Protein AF-A0A4S2UPD7-F1 (afdb_monomer_lite)

Radius of gyration: 13.88 Å; chains: 1; bounding box: 38×22×34 Å

Foldseek 3Di:
DFLVVLVVQLVVLCVVQPPLVPGDPVSVVSNVVSVVQNVVCVVPPDDDDLVPDPVSVVVVVVVVVVVVD

Secondary structure (DSSP, 8-state):
--HHHHHHHHHHHHHHHSSTTTS-HHHHHHHHHHHHHHHHHHHH-S---TTT-HHHHHHHHHHHHHH--

Sequence (69 aa):
MTHHQTADALEAAEESAGDLDAADTRTRAEVAEWRRITDLLFDHGGPYAPETDAYVQGQLTARKNRRTA

pLDDT: mean 93.77, std 5.49, range [66.06, 98.31]

Structure (mmCIF, N/CA/C/O backbone):
data_AF-A0A4S2UPD7-F1
#
_entry.id   AF-A0A4S2UPD7-F1
#
loop_
_atom_site.group_PDB
_atom_site.id
_atom_site.type_symbol
_atom_site.label_atom_id
_atom_site.label_alt_id
_atom_site.label_comp_id
_atom_site.label_asym_id
_atom_site.label_entity_id
_atom_site.label_seq_id
_atom_site.pdbx_PDB_ins_code
_atom_site.Cartn_x
_atom_site.Cartn_y
_atom_site.Cartn_z
_atom_site.occupancy
_atom_site.B_iso_or_equiv
_atom_site.auth_seq_id
_atom_site.auth_comp_id
_atom_site.auth_asym_id
_atom_site.auth_atom_id
_atom_site.pdbx_PDB_model_num
ATOM 1 N N . MET A 1 1 ? 4.223 5.291 -11.200 1.00 92.12 1 MET A N 1
ATOM 2 C CA . MET A 1 1 ? 5.347 4.929 -10.303 1.00 92.12 1 MET A CA 1
ATOM 3 C C . MET A 1 1 ? 5.846 3.540 -10.668 1.00 92.12 1 MET A C 1
ATOM 5 O O . MET A 1 1 ? 5.029 2.702 -11.008 1.00 92.12 1 MET A O 1
ATOM 9 N N . THR A 1 2 ? 7.151 3.292 -10.677 1.00 93.38 2 THR A N 1
ATOM 10 C CA . THR A 1 2 ? 7.732 1.953 -10.923 1.00 93.38 2 THR A CA 1
ATOM 11 C C . THR A 1 2 ? 7.761 1.111 -9.645 1.00 93.38 2 THR A C 1
ATOM 13 O O . THR A 1 2 ? 7.724 1.697 -8.568 1.00 93.38 2 THR A O 1
ATOM 16 N N . HIS A 1 3 ? 7.979 -0.204 -9.753 1.00 92.31 3 HIS A N 1
ATOM 17 C CA . HIS A 1 3 ? 8.179 -1.091 -8.595 1.00 92.31 3 HIS A CA 1
ATOM 18 C C . HIS A 1 3 ? 9.261 -0.590 -7.620 1.00 92.31 3 HIS A C 1
ATOM 20 O O . HIS A 1 3 ? 9.063 -0.621 -6.414 1.00 92.31 3 HIS A O 1
ATOM 26 N N . HIS A 1 4 ? 10.401 -0.096 -8.118 1.00 93.75 4 HIS A N 1
ATOM 27 C CA . HIS A 1 4 ? 11.468 0.419 -7.247 1.00 93.75 4 HIS A CA 1
ATOM 28 C C . HIS A 1 4 ? 10.995 1.629 -6.434 1.00 93.75 4 HIS A C 1
ATOM 30 O O . HIS A 1 4 ? 11.116 1.650 -5.221 1.00 93.75 4 HIS A O 1
ATOM 36 N N . GLN A 1 5 ? 10.362 2.598 -7.096 1.00 95.00 5 GLN A N 1
ATOM 37 C CA . GLN A 1 5 ? 9.803 3.781 -6.433 1.00 95.00 5 GLN A CA 1
ATOM 38 C C . GLN A 1 5 ? 8.751 3.437 -5.368 1.00 95.00 5 GLN A C 1
ATOM 40 O O . GLN A 1 5 ? 8.645 4.147 -4.375 1.00 95.00 5 GLN A O 1
ATOM 45 N N . THR A 1 6 ? 7.942 2.393 -5.577 1.00 95.31 6 THR A N 1
ATOM 46 C CA . THR A 1 6 ? 6.947 1.970 -4.580 1.00 95.31 6 THR A CA 1
ATOM 47 C C . THR A 1 6 ? 7.584 1.190 -3.436 1.00 95.31 6 THR A C 1
ATOM 49 O O . THR A 1 6 ? 7.147 1.354 -2.304 1.00 95.31 6 THR A O 1
ATOM 52 N N . ALA A 1 7 ? 8.636 0.412 -3.708 1.00 95.69 7 ALA A N 1
ATOM 53 C CA . ALA A 1 7 ? 9.429 -0.253 -2.678 1.00 95.69 7 ALA A CA 1
ATOM 54 C C . ALA A 1 7 ? 10.156 0.764 -1.778 1.00 95.69 7 ALA A C 1
ATOM 56 O O . ALA A 1 7 ? 10.057 0.656 -0.562 1.00 95.69 7 ALA A O 1
ATOM 57 N N . ASP A 1 8 ? 10.776 1.800 -2.356 1.00 97.75 8 ASP A N 1
ATOM 58 C CA . ASP A 1 8 ? 11.420 2.878 -1.587 1.00 97.75 8 ASP A CA 1
ATOM 59 C C . ASP A 1 8 ? 10.403 3.624 -0.704 1.00 97.75 8 ASP A C 1
ATOM 61 O O . ASP A 1 8 ? 10.676 3.975 0.443 1.00 97.75 8 ASP A O 1
ATOM 65 N N . ALA A 1 9 ? 9.199 3.873 -1.234 1.00 97.50 9 ALA A N 1
ATOM 66 C CA . ALA A 1 9 ? 8.126 4.517 -0.481 1.00 97.50 9 ALA A CA 1
ATOM 67 C C . ALA A 1 9 ? 7.599 3.626 0.655 1.00 97.50 9 ALA A C 1
ATOM 69 O O . ALA A 1 9 ? 7.279 4.136 1.729 1.00 97.50 9 ALA A O 1
ATOM 70 N N . LEU A 1 10 ? 7.525 2.310 0.431 1.00 97.88 10 LEU A N 1
ATOM 71 C CA . LEU A 1 10 ? 7.171 1.342 1.462 1.00 97.88 10 LEU A CA 1
ATOM 72 C C . LEU A 1 10 ? 8.220 1.317 2.579 1.00 97.88 10 LEU A C 1
ATOM 74 O O . LEU A 1 10 ? 7.845 1.439 3.741 1.00 97.88 10 LEU A O 1
ATOM 78 N N . GLU A 1 11 ? 9.505 1.224 2.237 1.00 98.25 11 GLU A N 1
ATOM 79 C CA . GLU A 1 11 ? 10.606 1.247 3.208 1.00 98.25 11 GLU A CA 1
ATOM 80 C C . GLU A 1 11 ? 10.552 2.521 4.063 1.00 98.25 11 GLU A C 1
ATOM 82 O O . GLU A 1 11 ? 10.510 2.444 5.289 1.00 98.25 11 GLU A O 1
ATOM 87 N N . ALA A 1 12 ? 10.415 3.692 3.435 1.00 98.19 12 ALA A N 1
ATOM 88 C CA . ALA A 1 12 ? 10.300 4.960 4.153 1.00 98.19 12 ALA A CA 1
ATOM 89 C C . ALA A 1 12 ? 9.069 5.021 5.081 1.00 98.19 12 ALA A C 1
ATOM 91 O O . ALA A 1 12 ? 9.134 5.590 6.175 1.00 98.19 12 ALA A O 1
ATOM 92 N N . ALA A 1 13 ? 7.937 4.445 4.665 1.00 97.81 13 ALA A N 1
ATOM 93 C CA . ALA A 1 13 ? 6.731 4.387 5.487 1.00 97.81 13 ALA A CA 1
ATOM 94 C C . ALA A 1 13 ? 6.901 3.442 6.689 1.00 97.81 13 ALA A C 1
ATOM 96 O O . ALA A 1 13 ? 6.450 3.766 7.788 1.00 97.81 13 ALA A O 1
ATOM 97 N N . GLU A 1 14 ? 7.563 2.298 6.504 1.00 98.19 14 GLU A N 1
ATOM 98 C CA . GLU A 1 14 ? 7.875 1.348 7.577 1.00 98.19 14 GLU A CA 1
ATOM 99 C C . GLU A 1 14 ? 8.876 1.938 8.579 1.00 98.19 14 GLU A C 1
ATOM 101 O O . GLU A 1 14 ? 8.642 1.871 9.787 1.00 98.19 14 GLU A O 1
ATOM 106 N N . GLU A 1 15 ? 9.927 2.608 8.101 1.00 97.94 15 GLU A N 1
ATOM 107 C CA . GLU A 1 15 ? 10.879 3.329 8.952 1.00 97.94 15 GLU A CA 1
ATOM 108 C C . GLU A 1 15 ? 10.199 4.442 9.754 1.00 97.94 15 GLU A C 1
ATOM 110 O O . GLU A 1 15 ? 10.426 4.576 10.958 1.00 97.94 15 GLU A O 1
ATOM 115 N N . SER A 1 16 ? 9.327 5.223 9.108 1.00 96.06 16 SER A N 1
ATOM 116 C CA . SER A 1 16 ? 8.574 6.279 9.785 1.00 96.06 16 SER A CA 1
ATOM 117 C C . SER A 1 16 ? 7.577 5.728 10.805 1.00 96.06 16 SER A C 1
ATOM 119 O O . SER A 1 16 ? 7.275 6.421 11.779 1.00 96.06 16 SER A O 1
ATOM 121 N N . ALA A 1 17 ? 7.028 4.532 10.581 1.00 97.06 17 ALA A N 1
ATOM 122 C CA . ALA A 1 17 ? 6.122 3.889 11.524 1.00 97.06 17 ALA A CA 1
ATOM 123 C C . ALA A 1 17 ? 6.864 3.374 12.765 1.00 97.06 17 ALA A C 1
ATOM 125 O O . ALA A 1 17 ? 6.312 3.419 13.866 1.00 97.06 17 ALA A O 1
ATOM 126 N N . GLY A 1 18 ? 8.107 2.909 12.600 1.00 96.44 18 GLY A N 1
ATOM 127 C CA . GLY A 1 18 ? 8.872 2.268 13.662 1.00 96.44 18 GLY A CA 1
ATOM 128 C C . GLY A 1 18 ? 8.178 0.987 14.127 1.00 96.44 18 GLY A C 1
ATOM 129 O O . GLY A 1 18 ? 8.184 -0.022 13.425 1.00 96.44 18 GLY A O 1
ATOM 130 N N . ASP A 1 19 ? 7.560 1.027 15.308 1.00 96.50 19 ASP A N 1
ATOM 131 C CA . ASP A 1 19 ? 6.712 -0.067 15.784 1.00 96.50 19 ASP A CA 1
ATOM 132 C C . ASP A 1 19 ? 5.300 0.053 15.190 1.00 96.50 19 ASP A C 1
ATOM 134 O O . ASP A 1 19 ? 4.460 0.831 15.655 1.00 96.50 19 ASP A O 1
ATOM 138 N N . LEU A 1 20 ? 5.036 -0.748 14.157 1.00 94.12 20 LEU A N 1
ATOM 139 C CA . LEU A 1 20 ? 3.760 -0.753 13.449 1.00 94.12 20 LEU A CA 1
ATOM 140 C C . LEU A 1 20 ? 2.580 -1.167 14.345 1.00 94.12 20 LEU A C 1
ATOM 142 O O . LEU A 1 20 ? 1.462 -0.714 14.100 1.00 94.12 20 LEU A O 1
ATOM 146 N N . ASP A 1 21 ? 2.806 -1.977 15.383 1.00 94.44 21 ASP A N 1
ATOM 147 C CA . ASP A 1 21 ? 1.746 -2.412 16.302 1.00 94.44 21 ASP A CA 1
ATOM 148 C C . ASP A 1 21 ? 1.339 -1.288 17.265 1.00 94.44 21 ASP A C 1
ATOM 150 O O . ASP A 1 21 ? 0.170 -1.185 17.653 1.00 94.44 21 ASP A O 1
ATOM 154 N N . ALA A 1 22 ? 2.281 -0.404 17.601 1.00 96.81 22 ALA A N 1
ATOM 155 C CA . ALA A 1 22 ? 2.042 0.792 18.405 1.00 96.81 22 ALA A CA 1
ATOM 156 C C . ALA A 1 22 ? 1.585 2.009 17.576 1.00 96.81 22 ALA A C 1
ATOM 158 O O . ALA A 1 22 ? 1.117 3.002 18.143 1.00 96.81 22 ALA A O 1
ATOM 159 N N . ALA A 1 23 ? 1.712 1.956 16.247 1.00 97.25 23 ALA A N 1
ATOM 160 C CA . ALA A 1 23 ? 1.395 3.067 15.361 1.00 97.25 23 ALA A CA 1
ATOM 161 C C . ALA A 1 23 ? -0.112 3.384 15.300 1.00 97.25 23 ALA A C 1
ATOM 163 O O . ALA A 1 23 ? -0.995 2.523 15.425 1.00 97.25 23 ALA A O 1
ATOM 164 N N . ASP A 1 24 ? -0.436 4.654 15.048 1.00 97.50 24 ASP A N 1
ATOM 165 C CA . ASP A 1 24 ? -1.824 5.076 14.899 1.00 97.50 24 ASP A CA 1
ATOM 166 C C . ASP A 1 24 ? -2.499 4.459 13.655 1.00 97.50 24 ASP A C 1
ATOM 168 O O . ASP A 1 24 ? -1.875 3.859 12.775 1.00 97.50 24 ASP A O 1
ATOM 172 N N . THR A 1 25 ? -3.827 4.565 13.593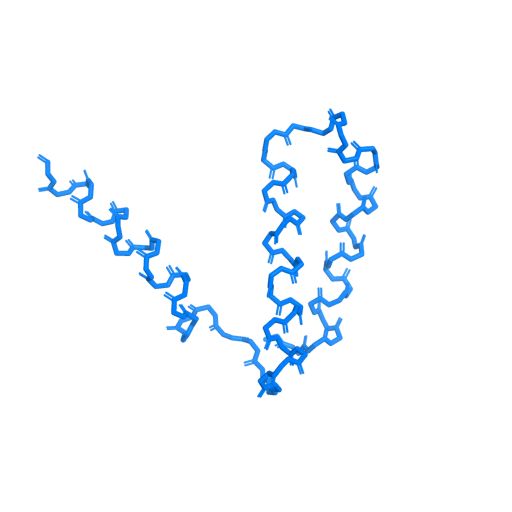 1.00 97.00 25 THR A N 1
ATOM 173 C CA . THR A 1 25 ? -4.624 3.982 12.503 1.00 97.00 25 THR A CA 1
ATOM 174 C C . THR A 1 25 ? -4.247 4.531 11.126 1.00 97.00 25 THR A C 1
ATOM 176 O O . THR A 1 25 ? -4.347 3.802 10.142 1.00 97.00 25 THR A O 1
ATOM 179 N N . ARG A 1 26 ? -3.835 5.800 11.031 1.00 96.12 26 ARG A N 1
ATOM 18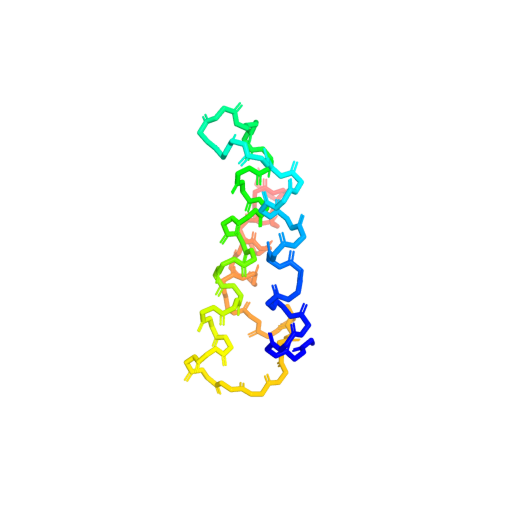0 C CA . ARG A 1 26 ? -3.475 6.421 9.755 1.00 96.12 26 ARG A CA 1
ATOM 181 C C . ARG A 1 26 ? -2.149 5.861 9.255 1.00 96.12 26 ARG A C 1
ATOM 183 O O . ARG A 1 26 ? -2.096 5.432 8.108 1.00 96.12 26 ARG A O 1
ATOM 190 N N . THR A 1 27 ? -1.134 5.815 10.110 1.00 97.25 27 THR A N 1
ATOM 191 C CA . THR A 1 27 ? 0.191 5.279 9.773 1.00 97.25 27 THR A CA 1
ATOM 192 C C . THR A 1 27 ? 0.106 3.809 9.373 1.00 97.25 27 THR A C 1
ATOM 194 O O . THR A 1 27 ? 0.639 3.412 8.339 1.00 97.25 27 THR A O 1
ATOM 197 N N . ARG A 1 28 ? -0.657 2.997 10.118 1.00 97.81 28 ARG A N 1
ATOM 198 C CA . ARG A 1 28 ? -0.893 1.591 9.749 1.00 97.81 28 ARG A CA 1
ATOM 199 C C . ARG A 1 28 ? -1.586 1.445 8.395 1.00 97.81 28 ARG A C 1
ATOM 201 O O . ARG A 1 28 ? -1.220 0.568 7.617 1.00 97.81 28 ARG A O 1
ATOM 208 N N . ALA A 1 29 ? -2.575 2.292 8.107 1.00 96.50 29 ALA A N 1
ATOM 209 C CA . ALA A 1 29 ? -3.272 2.276 6.823 1.00 96.50 29 ALA A CA 1
ATOM 210 C C . ALA A 1 29 ? -2.363 2.699 5.658 1.00 96.50 29 ALA A C 1
ATOM 212 O O . ALA A 1 29 ? -2.479 2.143 4.571 1.00 96.50 29 ALA A O 1
ATOM 213 N N . GLU A 1 30 ? -1.456 3.649 5.884 1.00 97.19 30 GLU A N 1
ATOM 214 C CA . GLU A 1 30 ? -0.476 4.085 4.890 1.00 97.19 30 GLU A CA 1
ATOM 215 C C . GLU A 1 30 ? 0.512 2.968 4.536 1.00 97.19 30 GLU A C 1
ATOM 217 O O . GLU A 1 30 ? 0.651 2.632 3.361 1.00 97.19 30 GLU A O 1
ATOM 222 N N . VAL A 1 31 ? 1.119 2.321 5.536 1.00 98.31 31 VAL A N 1
ATOM 223 C CA . VAL A 1 31 ? 2.012 1.168 5.316 1.00 98.31 31 VAL A CA 1
ATOM 224 C C . VAL A 1 31 ? 1.276 0.033 4.598 1.00 98.31 31 VAL A C 1
ATOM 226 O O . VAL A 1 31 ? 1.796 -0.540 3.642 1.00 98.31 31 VAL A O 1
ATOM 229 N N . ALA A 1 32 ? 0.044 -0.277 5.011 1.00 97.94 32 ALA A N 1
ATOM 230 C CA . ALA A 1 32 ? -0.758 -1.315 4.366 1.00 97.94 32 ALA A CA 1
ATOM 231 C C . ALA A 1 32 ? -1.046 -1.007 2.885 1.00 97.94 32 ALA A C 1
ATOM 233 O O . ALA A 1 32 ? -1.018 -1.913 2.052 1.00 97.94 32 ALA A O 1
ATOM 234 N N . GLU A 1 33 ? -1.292 0.259 2.545 1.00 97.12 33 GLU A N 1
ATOM 235 C CA . GLU A 1 33 ? -1.514 0.675 1.161 1.00 97.12 33 GLU A CA 1
ATOM 236 C C . GLU A 1 33 ? -0.230 0.582 0.325 1.00 97.12 33 GLU A C 1
ATOM 238 O O . GLU A 1 33 ? -0.270 0.075 -0.797 1.00 97.12 33 GLU A O 1
ATOM 243 N N . TRP A 1 34 ? 0.922 0.987 0.869 1.00 97.56 34 TRP A N 1
ATOM 244 C CA . TRP A 1 34 ? 2.202 0.840 0.170 1.00 97.56 34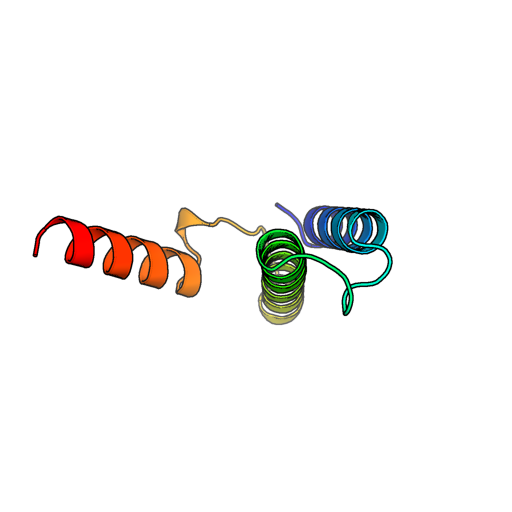 TRP A CA 1
ATOM 245 C C . TRP A 1 34 ? 2.583 -0.624 -0.075 1.00 97.56 34 TRP A C 1
ATOM 247 O O . TRP A 1 34 ? 3.067 -0.951 -1.164 1.00 97.56 34 TRP A O 1
ATOM 257 N N . ARG A 1 35 ? 2.289 -1.522 0.877 1.00 97.38 35 ARG A N 1
ATOM 258 C CA . ARG A 1 35 ? 2.437 -2.977 0.686 1.00 97.38 35 ARG A CA 1
ATOM 259 C C . ARG A 1 35 ? 1.551 -3.475 -0.454 1.00 97.38 35 ARG A C 1
ATOM 261 O O . ARG A 1 35 ? 2.064 -4.065 -1.398 1.00 97.38 35 ARG A O 1
ATOM 268 N N . ARG A 1 36 ? 0.258 -3.127 -0.446 1.00 96.38 36 ARG A N 1
ATOM 269 C CA . ARG A 1 36 ? -0.695 -3.496 -1.510 1.00 96.38 36 ARG A CA 1
ATOM 270 C C . ARG A 1 36 ? -0.226 -3.052 -2.899 1.00 96.38 36 ARG A C 1
ATOM 272 O O . ARG A 1 36 ? -0.341 -3.814 -3.854 1.00 96.38 36 ARG A O 1
ATOM 279 N N . ILE A 1 37 ? 0.265 -1.818 -3.027 1.00 95.69 37 ILE A N 1
ATOM 280 C CA . ILE A 1 37 ? 0.743 -1.275 -4.308 1.00 95.69 37 ILE A CA 1
ATOM 281 C C . ILE A 1 37 ? 1.999 -2.015 -4.781 1.00 95.69 37 ILE A C 1
ATOM 283 O O . ILE A 1 37 ? 2.126 -2.305 -5.971 1.00 95.69 37 ILE A O 1
ATOM 287 N N . THR A 1 38 ? 2.917 -2.322 -3.866 1.00 95.00 38 THR A N 1
ATOM 288 C CA . THR A 1 38 ? 4.150 -3.050 -4.190 1.00 95.00 38 THR A CA 1
ATOM 289 C C . THR A 1 38 ? 3.838 -4.477 -4.644 1.00 95.00 38 THR A C 1
ATOM 291 O O . THR A 1 38 ? 4.321 -4.885 -5.699 1.00 95.00 38 THR A O 1
ATOM 294 N N . ASP A 1 39 ? 2.946 -5.178 -3.939 1.00 94.12 39 ASP A N 1
ATOM 295 C CA . ASP A 1 39 ? 2.474 -6.516 -4.319 1.00 94.12 39 ASP A CA 1
ATOM 296 C C . ASP A 1 39 ? 1.778 -6.500 -5.692 1.00 94.12 39 ASP A C 1
ATOM 298 O O . ASP A 1 39 ? 2.082 -7.310 -6.567 1.00 94.12 39 ASP A O 1
ATOM 302 N N . LEU A 1 40 ? 0.904 -5.514 -5.937 1.00 92.81 40 LEU A N 1
ATOM 303 C CA . LEU A 1 40 ? 0.229 -5.340 -7.228 1.00 92.81 40 LEU A CA 1
ATOM 304 C C . LEU A 1 40 ? 1.233 -5.199 -8.384 1.00 92.81 40 LEU A C 1
ATOM 306 O O . LEU A 1 40 ? 1.038 -5.763 -9.463 1.00 92.81 40 LEU A O 1
ATOM 310 N N . LEU A 1 41 ? 2.299 -4.423 -8.177 1.00 92.19 41 LEU A N 1
ATOM 311 C CA . LEU A 1 41 ? 3.333 -4.217 -9.187 1.00 92.19 41 LEU A CA 1
ATOM 312 C C . LEU A 1 41 ? 4.228 -5.435 -9.388 1.00 92.19 41 LEU A C 1
ATOM 314 O O . LEU A 1 41 ? 4.720 -5.632 -10.502 1.00 92.19 41 LEU A O 1
ATOM 318 N N . PHE A 1 42 ? 4.433 -6.234 -8.344 1.00 89.56 42 PHE A N 1
ATOM 319 C CA . PHE A 1 42 ? 5.143 -7.501 -8.442 1.00 89.56 42 PHE A CA 1
ATOM 320 C C . PHE A 1 42 ? 4.387 -8.493 -9.341 1.00 89.56 42 PHE A C 1
ATOM 322 O O . PHE A 1 42 ? 4.991 -9.093 -10.230 1.00 89.56 42 PHE A O 1
ATOM 329 N N . ASP A 1 43 ? 3.063 -8.594 -9.180 1.00 87.50 43 ASP A N 1
ATOM 330 C CA . ASP A 1 43 ? 2.222 -9.548 -9.917 1.00 87.50 43 ASP A CA 1
ATOM 331 C C . ASP A 1 43 ? 1.926 -9.134 -11.369 1.00 87.50 43 ASP A C 1
ATOM 333 O O . ASP A 1 43 ? 1.851 -9.984 -12.263 1.00 87.50 43 ASP A O 1
ATOM 337 N N . HIS A 1 44 ? 1.724 -7.838 -11.629 1.00 81.75 44 HIS A N 1
ATOM 338 C CA . HIS A 1 44 ? 1.221 -7.357 -12.924 1.00 81.75 44 HIS A CA 1
ATOM 339 C C . HIS A 1 44 ? 2.255 -6.620 -13.783 1.00 81.75 44 HIS A C 1
ATOM 341 O O . HIS A 1 44 ? 2.045 -6.470 -14.990 1.00 81.75 44 HIS A O 1
ATOM 347 N N . GLY A 1 45 ? 3.383 -6.200 -13.201 1.00 75.81 45 GLY A N 1
ATOM 348 C CA . GLY A 1 45 ? 4.407 -5.416 -13.887 1.00 75.81 45 GLY A CA 1
ATOM 349 C C . GLY A 1 45 ? 3.913 -4.049 -14.388 1.00 75.81 45 GLY A C 1
ATOM 350 O O . GLY A 1 45 ? 2.749 -3.673 -14.271 1.00 75.81 45 GLY A O 1
ATOM 351 N N . GLY A 1 46 ? 4.826 -3.274 -14.975 1.00 86.31 46 GLY A N 1
ATOM 352 C CA . GLY A 1 46 ? 4.512 -1.950 -15.521 1.00 86.31 46 GLY A CA 1
ATOM 353 C C . GLY A 1 46 ? 4.399 -0.837 -14.466 1.00 86.31 46 GLY A C 1
ATOM 354 O O . GLY A 1 46 ? 4.694 -1.039 -13.290 1.00 86.31 46 GLY A O 1
ATOM 355 N N . PRO A 1 47 ? 4.076 0.397 -14.887 1.00 90.75 47 PRO A N 1
ATOM 356 C CA . PRO A 1 47 ? 3.954 1.524 -13.977 1.00 90.75 47 PRO A CA 1
ATOM 357 C C . PRO A 1 47 ? 2.609 1.509 -13.243 1.00 90.75 47 PRO A C 1
ATOM 359 O O . PRO A 1 47 ? 1.553 1.362 -13.847 1.00 90.75 47 PRO A O 1
ATOM 362 N N . TYR A 1 48 ? 2.644 1.784 -11.945 1.00 91.44 48 TYR A N 1
ATOM 363 C CA . TYR A 1 48 ? 1.456 2.037 -11.146 1.00 91.44 48 TYR A CA 1
ATOM 364 C C . TYR A 1 48 ? 0.847 3.401 -11.474 1.00 91.44 48 TYR A C 1
ATOM 366 O O . TYR A 1 48 ? 1.562 4.417 -11.473 1.00 91.44 48 TYR A O 1
ATOM 374 N N . ALA A 1 49 ? -0.469 3.403 -11.688 1.00 91.69 49 ALA A N 1
ATOM 375 C CA . ALA A 1 49 ? -1.313 4.575 -11.878 1.00 91.69 49 ALA A CA 1
ATOM 376 C C . ALA A 1 49 ? -2.618 4.412 -11.061 1.00 91.69 49 ALA A C 1
ATOM 378 O O . ALA A 1 49 ? -3.403 3.501 -11.353 1.00 91.69 49 ALA A O 1
ATOM 379 N N . PRO A 1 50 ? -2.878 5.266 -10.048 1.00 91.38 50 PRO A N 1
ATOM 380 C CA . PRO A 1 50 ? -4.100 5.212 -9.236 1.00 91.38 50 PRO A CA 1
ATOM 381 C C . PRO A 1 50 ? -5.396 5.336 -10.051 1.00 91.38 50 PRO A C 1
ATOM 383 O O . PRO A 1 50 ? -6.445 4.823 -9.659 1.00 91.38 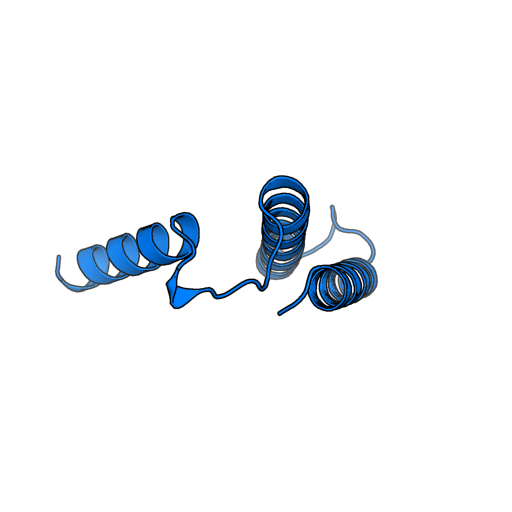50 PRO A O 1
ATOM 386 N N . GLU A 1 51 ? -5.340 6.017 -11.196 1.00 93.69 51 GLU A N 1
ATOM 387 C CA . GLU A 1 51 ? -6.472 6.228 -12.102 1.00 93.69 51 GLU A CA 1
ATOM 388 C C . GLU A 1 51 ? -6.968 4.916 -12.721 1.00 93.69 51 GLU A C 1
ATOM 390 O O . GLU A 1 51 ? -8.140 4.808 -13.081 1.00 93.69 51 GLU A O 1
ATOM 395 N N . THR A 1 52 ? -6.094 3.912 -12.819 1.00 90.38 52 THR A N 1
ATOM 396 C CA . THR A 1 52 ? -6.403 2.592 -13.384 1.00 90.38 52 THR A CA 1
ATOM 397 C C . THR A 1 52 ? -6.446 1.480 -12.335 1.00 90.38 52 THR A C 1
ATOM 399 O O . THR A 1 52 ? -6.746 0.339 -12.673 1.00 90.38 52 THR A O 1
ATOM 402 N N . ASP A 1 53 ? -6.169 1.787 -11.065 1.00 93.00 53 ASP A N 1
ATOM 403 C CA . ASP A 1 53 ? -6.240 0.819 -9.970 1.00 93.00 53 ASP A CA 1
ATOM 404 C C . ASP A 1 53 ? -7.704 0.549 -9.578 1.00 93.00 53 ASP A C 1
ATOM 406 O O . ASP A 1 53 ? -8.411 1.420 -9.063 1.00 93.00 53 ASP A O 1
ATOM 410 N N . ALA A 1 54 ? -8.164 -0.685 -9.796 1.00 92.38 54 ALA A N 1
ATOM 411 C CA . ALA A 1 54 ? -9.546 -1.082 -9.534 1.00 92.38 54 ALA A CA 1
ATOM 412 C C . ALA A 1 54 ? -9.966 -0.933 -8.058 1.00 92.38 54 ALA A C 1
ATOM 414 O O . ALA A 1 54 ? -11.112 -0.563 -7.783 1.00 92.38 54 ALA A O 1
ATOM 415 N N . TYR A 1 55 ? -9.060 -1.181 -7.107 1.00 93.06 55 TYR A N 1
ATOM 416 C CA . TYR A 1 55 ? -9.329 -1.000 -5.681 1.00 93.06 55 TYR A CA 1
ATOM 417 C C . TYR A 1 55 ? -9.523 0.486 -5.355 1.00 93.06 55 TYR A C 1
ATOM 419 O O . TYR A 1 55 ? -10.535 0.855 -4.750 1.00 93.06 55 TYR A O 1
ATOM 427 N N . VAL A 1 56 ? -8.622 1.354 -5.829 1.00 95.00 56 VAL A N 1
ATOM 428 C CA . VAL A 1 56 ? -8.719 2.814 -5.643 1.00 95.00 56 VAL A CA 1
ATOM 429 C C . VAL A 1 56 ? -10.006 3.358 -6.264 1.00 95.00 56 VAL A C 1
ATOM 431 O O . VAL A 1 56 ? -10.753 4.088 -5.603 1.00 95.00 56 VAL A O 1
ATOM 434 N N . GLN A 1 57 ? -10.322 2.968 -7.502 1.00 96.94 57 GLN A N 1
ATOM 435 C CA . GLN A 1 57 ? -11.546 3.409 -8.179 1.00 96.94 57 GLN A CA 1
ATOM 436 C C . GLN A 1 57 ? -12.815 2.948 -7.442 1.00 96.94 57 GLN A C 1
ATOM 438 O O . GLN A 1 57 ? -13.783 3.711 -7.325 1.00 96.94 57 GLN A O 1
ATOM 443 N N . GLY A 1 58 ? -12.801 1.742 -6.866 1.00 97.06 58 GLY A N 1
ATOM 444 C CA . GLY A 1 58 ? -13.864 1.245 -5.992 1.00 97.06 58 GLY A CA 1
ATOM 445 C C . GLY A 1 58 ? -14.067 2.116 -4.746 1.00 97.06 58 GLY A C 1
ATOM 446 O O . GLY A 1 58 ? -15.194 2.534 -4.461 1.00 97.06 58 GLY A O 1
ATOM 447 N N . GLN A 1 59 ? -12.986 2.464 -4.038 1.00 95.25 59 GLN A N 1
ATOM 448 C CA . GLN A 1 59 ? -13.043 3.323 -2.845 1.00 95.25 59 GLN A CA 1
ATOM 449 C C . GLN A 1 59 ? -13.551 4.737 -3.168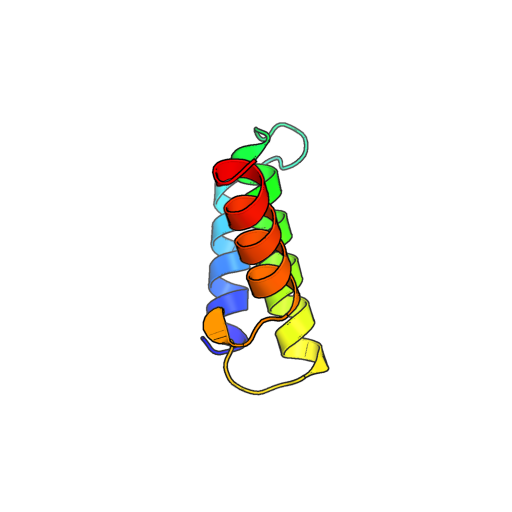 1.00 95.25 59 GLN A C 1
ATOM 451 O O . GLN A 1 59 ? -14.405 5.278 -2.456 1.00 95.25 59 GLN A O 1
ATOM 456 N N . LEU A 1 60 ? -13.074 5.337 -4.264 1.00 95.69 60 LEU A N 1
ATOM 457 C CA . LEU A 1 60 ? -13.524 6.656 -4.720 1.00 95.69 60 LEU A CA 1
ATOM 458 C C . LEU A 1 60 ? -15.015 6.654 -5.074 1.00 95.69 60 LEU A C 1
ATOM 460 O O . LEU A 1 60 ? -15.746 7.569 -4.682 1.00 95.69 60 LEU A O 1
ATOM 464 N N . THR A 1 61 ? -15.484 5.603 -5.749 1.00 96.12 61 THR A N 1
ATOM 465 C CA . THR A 1 61 ? -16.901 5.431 -6.094 1.00 96.12 61 THR A CA 1
ATOM 466 C C . THR A 1 61 ? -17.764 5.283 -4.843 1.00 96.12 61 THR A C 1
ATOM 468 O O . THR A 1 61 ? -18.764 5.990 -4.698 1.00 96.12 61 THR A O 1
ATOM 471 N N . ALA A 1 62 ? -17.360 4.441 -3.888 1.00 95.50 62 ALA A N 1
ATOM 472 C CA . ALA A 1 62 ? -18.072 4.275 -2.622 1.00 95.50 62 ALA A CA 1
ATOM 473 C C . ALA A 1 62 ? -18.165 5.596 -1.838 1.00 95.50 62 ALA A C 1
ATOM 475 O O . ALA A 1 62 ? -19.228 5.954 -1.321 1.00 95.50 62 ALA A O 1
ATOM 476 N N . ARG A 1 63 ? -17.073 6.371 -1.800 1.00 94.31 63 ARG A N 1
ATOM 477 C CA . ARG A 1 63 ? -17.045 7.694 -1.164 1.00 94.31 63 ARG A CA 1
ATOM 478 C C . ARG A 1 63 ? -17.959 8.693 -1.867 1.00 94.31 63 ARG A C 1
ATOM 480 O O . ARG A 1 63 ? -18.635 9.465 -1.186 1.00 94.31 63 ARG A O 1
ATOM 487 N N . LYS A 1 64 ? -17.982 8.696 -3.203 1.00 95.00 64 LY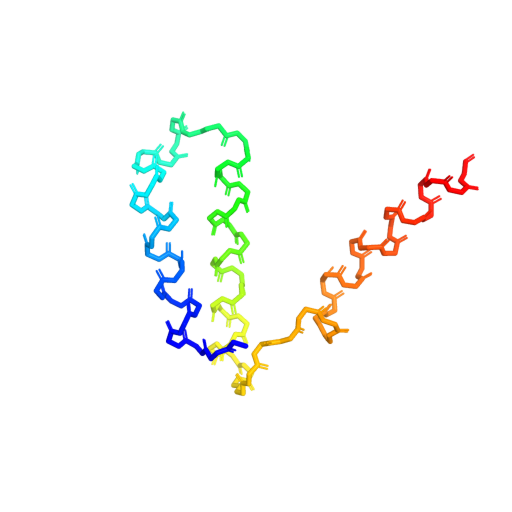S A N 1
ATOM 488 C CA . LYS A 1 64 ? -18.889 9.541 -3.990 1.00 95.00 64 LYS A CA 1
ATOM 489 C C . LYS A 1 64 ? -20.343 9.215 -3.654 1.00 95.00 64 LYS A C 1
ATOM 491 O O . LYS A 1 64 ? -21.079 10.128 -3.299 1.00 95.00 64 LYS A O 1
ATOM 496 N N . ASN A 1 65 ? -20.709 7.935 -3.659 1.00 93.25 65 ASN A N 1
ATOM 497 C CA . ASN A 1 65 ? -22.074 7.489 -3.376 1.00 93.25 65 ASN A CA 1
ATOM 498 C C . ASN A 1 65 ? -22.524 7.842 -1.951 1.00 93.25 65 ASN A C 1
ATOM 500 O O . ASN A 1 65 ? -23.656 8.268 -1.760 1.00 93.25 65 ASN A O 1
ATOM 504 N N . ARG A 1 66 ? -21.629 7.748 -0.956 1.00 92.12 66 ARG A N 1
ATOM 505 C CA . ARG A 1 66 ? -21.925 8.167 0.427 1.00 92.12 66 ARG A CA 1
ATOM 506 C C . ARG A 1 66 ? -22.191 9.670 0.555 1.00 92.12 66 ARG A C 1
ATOM 508 O O . ARG A 1 66 ? -22.903 10.077 1.456 1.00 92.12 66 ARG A O 1
ATOM 515 N N . ARG A 1 67 ? -21.591 10.502 -0.300 1.00 87.00 67 ARG A N 1
ATOM 516 C CA . ARG A 1 67 ? -21.790 11.964 -0.280 1.00 87.00 67 ARG A CA 1
ATOM 517 C C . ARG A 1 67 ? -23.069 12.410 -0.982 1.00 87.00 67 ARG A C 1
ATOM 519 O O . ARG A 1 67 ? -23.469 13.555 -0.809 1.00 87.00 67 ARG A O 1
ATOM 526 N N . THR A 1 68 ? -23.623 11.560 -1.837 1.00 78.44 68 THR A N 1
ATOM 527 C CA . THR A 1 68 ? -24.837 11.837 -2.615 1.00 78.44 68 THR A CA 1
ATOM 528 C C . THR A 1 68 ? -26.082 11.167 -2.033 1.00 78.44 68 THR A C 1
ATOM 530 O O . THR A 1 68 ? -27.153 11.325 -2.610 1.00 78.44 68 THR A O 1
ATOM 533 N N . ALA A 1 69 ? -25.926 10.401 -0.949 1.00 66.06 69 ALA A N 1
ATOM 534 C CA . ALA A 1 69 ? -26.991 9.778 -0.166 1.00 66.06 69 ALA A CA 1
ATOM 535 C C . ALA A 1 69 ? -27.330 10.654 1.045 1.00 66.06 69 ALA A C 1
ATOM 537 O O . ALA A 1 69 ? -28.528 10.712 1.392 1.00 66.06 69 ALA A O 1
#